Protein AF-A0A7C6Y6B4-F1 (afdb_monomer_lite)

Foldseek 3Di:
DDPDDPVNVVVVVVLVVLLVVLVCCCQPVLHQDDPVSLVSLVVCLVVLNLSSLQSNLSNCCSVVVNNVVSVVSLVSSLVSDEAPVLQVVLVVLLVVAPVSNVVSLSSLVRNVVNVNPVSVVVNVCCVVPPDHRPDD

Structure (mmCIF, N/CA/C/O backbone):
data_AF-A0A7C6Y6B4-F1
#
_entry.id   AF-A0A7C6Y6B4-F1
#
loop_
_atom_site.group_PDB
_atom_site.id
_atom_site.type_symbol
_atom_site.label_atom_id
_atom_site.label_alt_id
_atom_site.label_comp_id
_atom_site.label_asym_id
_atom_site.label_entity_id
_atom_site.label_seq_id
_atom_site.pdbx_PDB_ins_code
_atom_site.Cartn_x
_atom_site.Cartn_y
_atom_site.Cartn_z
_atom_site.occupancy
_atom_site.B_iso_or_equiv
_atom_site.auth_seq_id
_atom_site.auth_comp_id
_atom_site.auth_asym_id
_atom_site.auth_atom_id
_atom_site.pdbx_PDB_model_num
ATOM 1 N N . MET A 1 1 ? 24.699 -8.460 16.009 1.00 43.16 1 MET A N 1
ATOM 2 C CA . MET A 1 1 ? 23.282 -8.818 15.772 1.00 43.16 1 MET A CA 1
ATOM 3 C C . MET A 1 1 ? 22.601 -8.969 17.125 1.00 43.16 1 MET A C 1
ATOM 5 O O . MET A 1 1 ? 23.127 -9.703 17.950 1.00 43.16 1 MET A O 1
ATOM 9 N N . LYS A 1 2 ? 21.514 -8.235 17.408 1.00 47.03 2 LYS A N 1
ATOM 10 C CA . LYS A 1 2 ? 20.715 -8.453 18.630 1.00 47.03 2 LYS A CA 1
ATOM 11 C C . LYS A 1 2 ? 19.921 -9.751 18.447 1.00 47.03 2 LYS A C 1
ATOM 13 O O . LYS A 1 2 ? 19.233 -9.879 17.440 1.00 47.03 2 LYS A O 1
ATOM 18 N N . ASN A 1 3 ? 20.019 -10.690 19.387 1.00 55.78 3 ASN A N 1
ATOM 19 C CA . ASN A 1 3 ? 19.152 -11.870 19.402 1.00 55.78 3 ASN A CA 1
ATOM 20 C C . ASN A 1 3 ? 17.713 -11.409 19.649 1.00 55.78 3 ASN A C 1
ATOM 22 O O . ASN A 1 3 ? 17.402 -10.904 20.729 1.00 55.78 3 ASN A O 1
ATOM 26 N N . ILE A 1 4 ? 16.860 -11.549 18.638 1.00 64.06 4 ILE A N 1
ATOM 27 C CA . ILE A 1 4 ? 15.421 -11.338 18.779 1.00 64.06 4 ILE A CA 1
ATOM 28 C C . ILE A 1 4 ? 14.894 -12.477 19.659 1.00 64.06 4 ILE A C 1
ATOM 30 O O . ILE A 1 4 ? 15.228 -13.640 19.430 1.00 64.06 4 ILE A O 1
ATOM 34 N N . LYS A 1 5 ? 14.133 -12.160 20.710 1.00 72.88 5 LYS A N 1
A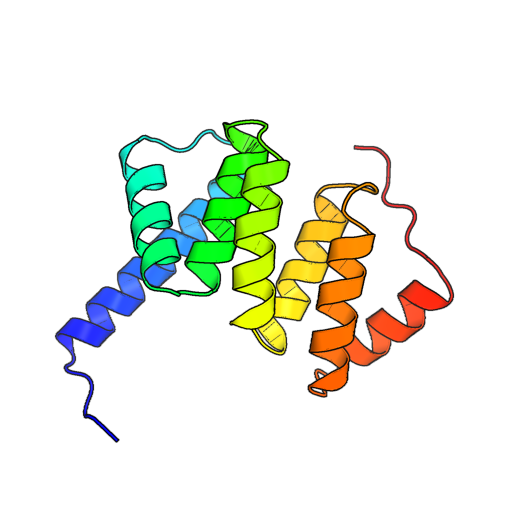TOM 35 C CA . LYS A 1 5 ? 13.566 -13.188 21.594 1.00 72.88 5 LYS A CA 1
ATOM 36 C C . LYS A 1 5 ? 12.414 -13.889 20.866 1.00 72.88 5 LYS A C 1
ATOM 38 O O . LYS A 1 5 ? 11.661 -13.236 20.153 1.00 72.88 5 LYS A O 1
ATOM 43 N N . ASN A 1 6 ? 12.210 -15.188 21.106 1.00 71.88 6 ASN A N 1
ATOM 44 C CA . ASN A 1 6 ? 11.132 -15.965 20.465 1.00 71.88 6 ASN A CA 1
ATOM 45 C C . ASN A 1 6 ? 9.738 -15.325 20.605 1.00 71.88 6 ASN A C 1
ATOM 47 O O . ASN A 1 6 ? 8.961 -15.353 19.661 1.00 71.88 6 ASN A O 1
ATOM 51 N N . LYS A 1 7 ? 9.444 -14.682 21.745 1.00 65.38 7 LYS A N 1
ATOM 52 C CA . LYS A 1 7 ? 8.170 -13.971 21.962 1.00 65.38 7 LYS A CA 1
ATOM 53 C C . LYS A 1 7 ? 7.980 -12.769 21.031 1.00 65.38 7 LYS A C 1
ATOM 55 O O . LYS A 1 7 ? 6.861 -12.499 20.6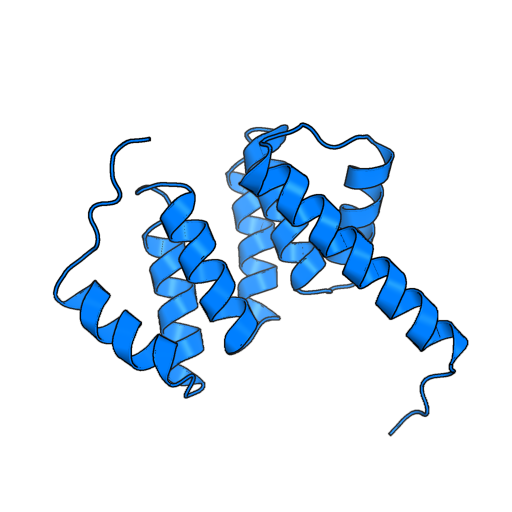11 1.00 65.38 7 LYS A O 1
ATOM 60 N N . ASP A 1 8 ? 9.063 -12.063 20.715 1.00 68.06 8 ASP A N 1
ATOM 61 C CA . ASP A 1 8 ? 9.023 -10.905 19.821 1.00 68.06 8 ASP A CA 1
ATOM 62 C C . ASP A 1 8 ? 8.823 -11.372 18.368 1.00 68.06 8 ASP A C 1
ATOM 64 O O . ASP A 1 8 ? 8.028 -10.788 17.643 1.00 68.06 8 ASP A O 1
ATOM 68 N N . LEU A 1 9 ? 9.457 -12.488 17.980 1.00 71.06 9 LEU A N 1
ATOM 69 C CA . LEU A 1 9 ? 9.235 -13.154 16.688 1.00 71.06 9 LEU A CA 1
ATOM 70 C C . LEU A 1 9 ? 7.785 -13.628 16.517 1.00 71.06 9 LEU A C 1
ATOM 72 O O . LEU A 1 9 ? 7.172 -13.353 15.491 1.00 71.06 9 LEU A O 1
ATOM 76 N N . GLU A 1 10 ? 7.221 -14.315 17.514 1.00 69.56 10 GLU A N 1
ATOM 77 C CA . GLU A 1 10 ? 5.828 -14.786 17.476 1.00 69.56 10 GLU A CA 1
ATOM 78 C C . GLU A 1 10 ? 4.827 -13.638 17.338 1.00 69.56 10 GLU A C 1
ATOM 80 O O . GLU A 1 10 ? 3.850 -13.755 16.597 1.00 69.56 10 GLU A O 1
ATOM 85 N N . ARG A 1 11 ? 5.079 -12.520 18.028 1.00 69.75 11 ARG A N 1
ATOM 86 C CA . ARG A 1 11 ? 4.277 -11.307 17.878 1.00 69.75 11 ARG A CA 1
ATOM 87 C C . ARG A 1 11 ? 4.374 -10.760 16.453 1.00 69.75 11 ARG A C 1
ATOM 89 O O . ARG A 1 11 ? 3.341 -10.591 15.819 1.00 69.75 11 ARG A O 1
ATOM 96 N N . SER A 1 12 ? 5.585 -10.599 15.916 1.00 79.12 12 SER A N 1
ATOM 97 C CA . SER A 1 12 ? 5.780 -10.129 14.538 1.00 79.12 12 SER A CA 1
ATOM 98 C C . SER A 1 12 ? 5.103 -11.022 13.493 1.00 79.12 12 SER A C 1
ATOM 100 O O . SER A 1 12 ? 4.610 -10.516 12.490 1.00 79.12 12 SER A O 1
ATOM 102 N N . PHE A 1 13 ? 5.033 -12.339 13.716 1.00 85.50 13 PHE A N 1
ATOM 103 C CA . PHE A 1 13 ? 4.293 -13.235 12.822 1.00 85.50 13 PHE A CA 1
ATOM 104 C C . PHE A 1 13 ? 2.782 -13.008 12.869 1.00 85.50 13 PHE A C 1
ATOM 106 O O . PHE A 1 13 ? 2.145 -13.006 11.816 1.00 85.50 13 PHE A O 1
ATOM 113 N N . LYS A 1 14 ? 2.206 -12.810 14.059 1.00 87.50 14 LYS A N 1
ATOM 114 C CA . LYS A 1 14 ? 0.775 -12.502 14.198 1.00 87.50 14 LYS A CA 1
ATOM 115 C C . LYS A 1 14 ? 0.432 -11.160 13.561 1.00 87.50 14 LYS A C 1
ATOM 117 O O . LYS A 1 14 ? -0.531 -11.088 12.806 1.00 87.50 14 LYS A O 1
ATOM 122 N N . ASP A 1 15 ? 1.256 -10.144 13.798 1.00 90.12 15 ASP A N 1
ATOM 123 C CA . ASP A 1 15 ? 1.055 -8.807 13.236 1.00 90.12 15 ASP A CA 1
ATOM 124 C C . ASP A 1 15 ? 1.138 -8.846 11.693 1.00 90.12 15 ASP A C 1
ATOM 126 O O . ASP A 1 15 ? 0.317 -8.247 10.997 1.00 90.12 15 ASP A O 1
ATOM 130 N N . LEU A 1 16 ? 2.058 -9.643 11.132 1.00 90.06 16 LEU A N 1
ATOM 131 C CA . LEU A 1 16 ? 2.160 -9.858 9.685 1.00 90.06 16 LEU A CA 1
ATOM 132 C C . LEU A 1 16 ? 0.931 -10.574 9.099 1.00 90.06 16 LEU A C 1
ATOM 134 O O . LEU A 1 16 ? 0.435 -10.181 8.043 1.00 90.06 16 LEU A O 1
ATOM 138 N N . GLN A 1 17 ? 0.435 -11.615 9.774 1.00 94.00 17 GLN A N 1
ATOM 139 C CA . GLN A 1 17 ? -0.787 -12.316 9.363 1.00 94.00 17 GLN A CA 1
ATOM 140 C C . GLN A 1 17 ? -1.993 -11.378 9.362 1.00 94.00 17 GLN A C 1
ATOM 142 O O . GLN A 1 17 ? -2.793 -11.406 8.426 1.00 94.00 17 GLN A O 1
ATOM 147 N N . GLU A 1 18 ? -2.092 -10.525 10.378 1.00 95.81 18 GLU A N 1
ATOM 148 C CA . GLU A 1 18 ? -3.171 -9.554 10.488 1.00 95.81 18 GLU A CA 1
ATOM 149 C C . GLU A 1 18 ? -3.094 -8.495 9.384 1.00 95.81 18 GLU A C 1
ATOM 151 O O . GLU A 1 18 ? -4.099 -8.206 8.734 1.00 95.81 18 GLU A O 1
ATOM 156 N N . CYS A 1 19 ? -1.893 -8.006 9.060 1.00 94.94 19 CYS A N 1
ATOM 157 C CA . CYS A 1 19 ? -1.691 -7.120 7.915 1.00 94.94 19 CYS A CA 1
ATOM 158 C C . CYS A 1 19 ? -2.168 -7.754 6.598 1.00 94.94 19 CYS A C 1
ATOM 160 O O . CYS A 1 19 ? -2.851 -7.101 5.812 1.00 94.94 19 CYS A O 1
ATOM 162 N N . TRP A 1 20 ? -1.856 -9.029 6.343 1.00 94.19 20 TRP A N 1
ATOM 163 C CA . TRP A 1 20 ? -2.318 -9.713 5.126 1.00 94.19 20 TRP A CA 1
ATOM 164 C C . TRP A 1 20 ? -3.829 -9.925 5.092 1.00 94.19 20 TRP A C 1
ATOM 166 O O . TRP A 1 20 ? -4.438 -9.832 4.023 1.00 94.19 20 TRP A O 1
ATOM 176 N N . ARG A 1 21 ? -4.444 -10.197 6.246 1.00 97.12 21 ARG A N 1
ATOM 177 C CA . ARG A 1 21 ? -5.900 -10.292 6.361 1.00 97.12 21 ARG A CA 1
ATOM 178 C C . ARG A 1 21 ? -6.556 -8.953 6.015 1.00 97.12 21 ARG A C 1
ATOM 180 O O . ARG A 1 21 ? -7.502 -8.934 5.231 1.00 97.12 21 ARG A O 1
ATOM 187 N N . ILE A 1 22 ? -6.024 -7.849 6.540 1.00 97.19 22 ILE A N 1
ATOM 188 C CA . ILE A 1 22 ? -6.511 -6.490 6.266 1.00 97.19 22 ILE A CA 1
ATOM 189 C C . ILE A 1 22 ? -6.284 -6.096 4.800 1.00 97.19 22 ILE A C 1
ATOM 191 O O . ILE A 1 22 ? -7.189 -5.553 4.175 1.00 97.19 22 ILE A O 1
ATOM 195 N N . GLU A 1 23 ? -5.132 -6.432 4.213 1.00 95.44 23 GLU A N 1
ATOM 196 C CA . GLU A 1 23 ? -4.869 -6.232 2.780 1.00 95.44 23 GLU A CA 1
ATOM 197 C C . GLU A 1 23 ? -5.942 -6.905 1.915 1.00 95.44 23 GLU A C 1
ATOM 199 O O . GLU A 1 23 ? -6.493 -6.292 1.002 1.00 95.44 23 GLU A O 1
ATOM 204 N N . ALA A 1 24 ? -6.256 -8.169 2.215 1.00 94.75 24 ALA A N 1
ATOM 205 C CA . ALA A 1 24 ? -7.280 -8.912 1.495 1.00 94.75 24 ALA A CA 1
ATOM 206 C C . ALA A 1 24 ? -8.666 -8.278 1.668 1.00 94.75 24 ALA A C 1
ATOM 208 O O . ALA A 1 24 ? -9.417 -8.194 0.698 1.00 94.75 24 ALA A O 1
ATOM 209 N N . LYS A 1 25 ? -8.980 -7.800 2.874 1.00 96.69 25 LYS A N 1
ATOM 210 C CA . LYS A 1 25 ? -10.244 -7.128 3.172 1.00 96.69 25 LYS A CA 1
ATOM 211 C C . LYS A 1 25 ? -10.414 -5.834 2.363 1.00 96.69 25 LYS A C 1
ATOM 213 O O . LYS A 1 25 ? -11.450 -5.627 1.740 1.00 96.69 25 LYS A O 1
ATOM 218 N N . LEU A 1 26 ? -9.368 -5.010 2.300 1.00 94.94 26 LEU A N 1
ATOM 219 C CA . LEU A 1 26 ? -9.374 -3.759 1.537 1.00 94.94 26 LEU A CA 1
ATOM 220 C C . LEU A 1 26 ? -9.423 -3.997 0.021 1.00 94.94 26 LEU A C 1
ATOM 222 O O . LEU A 1 26 ? -10.234 -3.395 -0.668 1.00 94.94 26 LEU A O 1
ATOM 226 N N . LEU A 1 27 ? -8.564 -4.872 -0.514 1.00 92.94 27 LEU A N 1
ATOM 227 C CA . LEU A 1 27 ? -8.354 -4.972 -1.966 1.00 92.94 27 LEU A CA 1
ATOM 228 C C . LEU A 1 27 ? -9.193 -6.048 -2.660 1.00 92.94 27 LEU A C 1
ATOM 230 O O . LEU A 1 27 ? -9.462 -5.927 -3.850 1.00 92.94 27 LEU A O 1
ATOM 234 N N . LYS A 1 28 ? -9.556 -7.134 -1.964 1.00 91.31 28 LYS A N 1
ATOM 235 C CA . LYS A 1 28 ? -10.274 -8.266 -2.580 1.00 91.31 28 LYS A CA 1
ATOM 236 C C . LYS A 1 28 ? -11.758 -8.255 -2.266 1.00 91.31 28 LYS A C 1
ATOM 238 O O . LYS A 1 28 ? -12.546 -8.587 -3.144 1.00 91.31 28 LYS A O 1
ATOM 243 N N . THR A 1 29 ? -12.130 -7.939 -1.026 1.00 90.69 29 THR A N 1
ATOM 244 C CA . THR A 1 29 ? -13.545 -7.896 -0.623 1.00 90.69 29 THR A CA 1
ATOM 245 C C . THR A 1 29 ? -14.115 -6.481 -0.606 1.00 90.69 29 THR A C 1
ATOM 247 O O . THR A 1 29 ? -15.334 -6.336 -0.609 1.00 90.69 29 THR A O 1
ATOM 250 N N . ASN A 1 30 ? -13.254 -5.455 -0.670 1.00 89.19 30 ASN A N 1
ATOM 251 C CA . ASN A 1 30 ? -13.625 -4.039 -0.623 1.00 89.19 30 ASN A CA 1
ATOM 252 C C . ASN A 1 30 ? -14.496 -3.704 0.603 1.00 89.19 30 ASN A C 1
ATOM 254 O O . ASN A 1 30 ? -15.474 -2.959 0.529 1.00 89.19 30 ASN A O 1
ATOM 258 N N . GLU A 1 31 ? -14.176 -4.323 1.739 1.00 93.75 31 GLU A N 1
ATOM 259 C CA . GLU A 1 31 ? -14.911 -4.139 2.984 1.00 93.75 31 GLU A CA 1
ATOM 260 C C . GLU A 1 31 ? -14.296 -3.034 3.845 1.00 93.75 31 GLU A C 1
ATOM 262 O O . GLU A 1 31 ? -13.076 -2.917 3.992 1.00 93.75 31 GLU A O 1
ATOM 267 N N . GLN A 1 32 ? -15.171 -2.292 4.523 1.00 95.62 32 GLN A N 1
ATOM 268 C CA . GLN A 1 32 ? -14.773 -1.285 5.499 1.00 95.62 32 GLN A CA 1
ATOM 269 C C . GLN A 1 32 ? -14.069 -1.929 6.701 1.00 95.62 32 GLN A C 1
ATOM 271 O O . GLN A 1 32 ? -14.488 -2.970 7.223 1.00 95.62 32 GLN A O 1
ATOM 276 N N . LEU A 1 33 ? -12.997 -1.286 7.156 1.00 97.12 33 LEU A N 1
ATOM 277 C CA . LEU A 1 33 ? -12.266 -1.707 8.343 1.00 97.12 33 LEU A CA 1
ATOM 278 C C . LEU A 1 33 ? -13.042 -1.327 9.603 1.00 97.12 33 LEU A C 1
ATOM 280 O O . LEU A 1 33 ? -13.682 -0.276 9.655 1.00 97.12 33 LEU A O 1
ATOM 284 N N . THR A 1 34 ? -12.974 -2.175 10.624 1.00 97.69 34 THR A N 1
ATOM 285 C CA . THR A 1 34 ? -13.454 -1.822 11.961 1.00 97.69 34 THR A CA 1
ATOM 286 C C . THR A 1 34 ? -12.512 -0.813 12.615 1.00 97.69 34 THR A C 1
ATOM 288 O O . THR A 1 34 ? -11.390 -0.583 12.151 1.00 97.69 34 THR A O 1
ATOM 291 N N . ILE A 1 35 ? -12.956 -0.224 13.727 1.00 96.69 35 ILE A N 1
ATOM 292 C CA . ILE A 1 35 ? -12.135 0.705 14.510 1.00 96.69 35 ILE A CA 1
ATOM 293 C C . ILE A 1 35 ? -10.848 0.004 14.960 1.00 96.69 35 ILE A C 1
ATOM 295 O O . ILE A 1 35 ? -9.762 0.534 14.747 1.00 96.69 35 ILE A O 1
ATOM 299 N N . GLU A 1 36 ? -10.950 -1.222 15.473 1.00 97.62 36 GLU A N 1
ATOM 300 C CA . GLU A 1 36 ? -9.810 -2.008 15.953 1.00 97.62 36 GLU A CA 1
ATOM 301 C C . GLU A 1 36 ? -8.813 -2.321 14.831 1.00 97.62 36 GLU A C 1
ATOM 303 O O . GLU A 1 36 ? -7.604 -2.210 15.027 1.00 97.62 36 GLU A O 1
ATOM 308 N N . GLU A 1 37 ? -9.310 -2.678 13.643 1.00 98.00 37 GLU A N 1
ATOM 309 C CA . GLU A 1 37 ? -8.474 -2.930 12.466 1.00 98.00 37 GLU A CA 1
ATOM 310 C C . GLU A 1 37 ? -7.745 -1.657 12.023 1.00 98.00 37 GLU A C 1
ATOM 312 O O . GLU A 1 37 ? -6.551 -1.702 11.723 1.00 98.00 37 GLU A O 1
ATOM 317 N N . SER A 1 38 ? -8.448 -0.518 12.017 1.00 97.50 38 SER A N 1
ATOM 318 C CA . SER A 1 38 ? -7.875 0.782 11.660 1.00 97.50 38 SER A CA 1
ATOM 319 C C . SER A 1 38 ? -6.825 1.256 12.675 1.00 97.50 38 SER A C 1
ATOM 321 O O . SER A 1 38 ? -5.764 1.748 12.283 1.00 97.50 38 SER A O 1
ATOM 323 N N . ASP A 1 39 ? -7.063 1.039 13.971 1.00 98.12 39 ASP A N 1
ATOM 324 C CA . ASP A 1 39 ? -6.120 1.358 15.042 1.00 98.12 39 ASP A CA 1
ATOM 325 C C . ASP A 1 39 ? -4.875 0.465 14.975 1.00 98.12 39 ASP A C 1
ATOM 327 O O . ASP A 1 39 ? -3.756 0.948 15.178 1.00 98.12 39 ASP A O 1
ATOM 331 N N . PHE A 1 40 ? -5.046 -0.814 14.627 1.00 97.44 40 PHE A N 1
ATOM 332 C CA . PHE A 1 40 ? -3.941 -1.744 14.412 1.00 97.44 40 PHE A CA 1
ATOM 333 C C . PHE A 1 40 ? -3.019 -1.280 13.275 1.00 97.44 40 PHE A C 1
ATOM 335 O O . PHE A 1 40 ? -1.825 -1.075 13.503 1.00 97.44 40 PHE A O 1
ATOM 342 N N . ILE A 1 41 ? -3.545 -1.031 12.069 1.00 97.12 41 ILE A N 1
ATOM 343 C CA . ILE A 1 41 ? -2.697 -0.588 10.945 1.00 97.12 41 ILE A CA 1
ATOM 344 C C . ILE A 1 41 ? -2.106 0.803 11.172 1.00 97.12 41 ILE A C 1
ATOM 346 O O . ILE A 1 41 ? -0.992 1.072 10.724 1.00 97.12 41 ILE A O 1
ATOM 350 N N . LYS A 1 42 ? -2.792 1.678 11.915 1.00 97.62 42 LYS A N 1
ATOM 351 C CA . LYS A 1 42 ? -2.241 2.966 12.342 1.00 97.62 42 LYS A CA 1
ATOM 352 C C . LYS A 1 42 ? -1.041 2.775 13.266 1.00 97.62 42 LYS A C 1
ATOM 354 O O . LYS A 1 42 ? -0.049 3.493 13.131 1.00 97.62 42 LYS A O 1
ATOM 359 N N . ALA A 1 43 ? -1.112 1.843 14.216 1.00 96.75 43 ALA A N 1
ATOM 360 C CA . ALA A 1 43 ? 0.012 1.525 15.092 1.00 96.75 43 ALA A CA 1
ATOM 361 C C . ALA A 1 43 ? 1.200 0.965 14.291 1.00 96.75 43 ALA A C 1
ATOM 363 O O . ALA A 1 43 ? 2.324 1.444 14.458 1.00 96.75 43 ALA A O 1
ATOM 364 N N . GLU A 1 44 ? 0.941 0.042 13.361 1.00 95.75 44 GLU A N 1
ATOM 365 C CA . GLU A 1 44 ? 1.964 -0.513 12.468 1.00 95.75 44 GLU A CA 1
ATOM 366 C C . GLU A 1 44 ? 2.606 0.570 11.592 1.00 95.75 44 GLU A C 1
ATOM 368 O O . GLU A 1 44 ? 3.832 0.676 11.535 1.00 95.75 44 GLU A O 1
ATOM 373 N N . ALA A 1 45 ? 1.808 1.441 10.974 1.00 96.75 45 ALA A N 1
ATOM 374 C CA . ALA A 1 45 ? 2.306 2.553 10.169 1.00 96.75 45 ALA A CA 1
ATOM 375 C C . ALA A 1 45 ? 3.182 3.515 10.988 1.00 96.75 45 ALA A C 1
ATOM 377 O O . ALA A 1 45 ? 4.267 3.902 10.558 1.00 96.75 45 ALA A O 1
ATOM 378 N N . ASN A 1 46 ? 2.759 3.861 12.208 1.00 96.12 46 ASN A N 1
ATOM 379 C CA . ASN A 1 46 ? 3.534 4.731 13.097 1.00 96.12 46 ASN A CA 1
ATOM 380 C C . ASN A 1 46 ? 4.822 4.081 13.624 1.00 96.12 46 ASN A C 1
ATOM 382 O O . ASN A 1 46 ? 5.729 4.796 14.049 1.00 96.12 46 ASN A O 1
ATOM 386 N N . SER A 1 47 ? 4.932 2.750 13.582 1.00 92.75 47 SER A N 1
ATOM 387 C CA . SER A 1 47 ? 6.171 2.039 13.920 1.00 92.75 47 SER A CA 1
ATOM 388 C C . SER A 1 47 ? 7.242 2.121 12.820 1.00 92.75 47 SER A C 1
ATOM 390 O O . SER A 1 47 ? 8.389 1.735 13.052 1.00 92.75 47 SER A O 1
ATOM 392 N N . GLY A 1 48 ? 6.886 2.627 11.632 1.00 89.81 48 GLY A N 1
ATOM 393 C CA . GLY A 1 48 ? 7.746 2.638 10.446 1.00 89.81 48 GLY A CA 1
ATOM 394 C C . GLY A 1 48 ? 7.767 1.305 9.693 1.00 89.81 48 GLY A C 1
ATOM 395 O O . GLY A 1 48 ? 8.655 1.079 8.871 1.00 89.81 48 GLY A O 1
ATOM 396 N N . SER A 1 49 ? 6.818 0.406 9.980 1.00 92.19 49 SER A N 1
ATOM 397 C CA . SER A 1 49 ? 6.610 -0.823 9.212 1.00 92.19 49 SER A CA 1
ATOM 398 C C . SER A 1 49 ? 6.151 -0.455 7.800 1.00 92.19 49 SER A C 1
ATOM 400 O O . SER A 1 49 ? 5.071 0.123 7.661 1.00 92.19 49 SER A O 1
ATOM 402 N N . PRO A 1 50 ? 6.898 -0.800 6.732 1.00 93.94 50 PRO A N 1
ATOM 403 C CA . PRO A 1 50 ? 6.495 -0.405 5.387 1.00 93.94 50 PRO A CA 1
ATOM 404 C C . PRO A 1 50 ? 5.142 -1.003 4.984 1.00 93.94 50 PRO A C 1
ATOM 406 O O . PRO A 1 50 ? 4.335 -0.342 4.338 1.00 93.94 50 PRO A O 1
ATOM 409 N N . LEU A 1 51 ? 4.853 -2.238 5.407 1.00 94.31 51 LEU A N 1
ATOM 410 C CA . LEU A 1 51 ? 3.545 -2.847 5.166 1.00 94.31 51 LEU A CA 1
ATOM 411 C C . LEU A 1 51 ? 2.429 -2.070 5.880 1.00 94.31 51 LEU A C 1
ATOM 413 O O . LEU A 1 51 ? 1.403 -1.795 5.266 1.00 94.31 51 LEU A O 1
ATOM 417 N N . GLY A 1 52 ? 2.656 -1.658 7.131 1.00 96.06 52 GLY A N 1
ATOM 418 C CA . GLY A 1 52 ? 1.724 -0.808 7.874 1.00 96.06 52 GLY A CA 1
ATOM 419 C C . GLY A 1 52 ? 1.483 0.535 7.186 1.00 96.06 52 GLY A C 1
ATOM 420 O O . GLY A 1 52 ? 0.336 0.921 6.981 1.00 96.06 52 GLY A O 1
ATOM 421 N N . GLU A 1 53 ? 2.548 1.219 6.758 1.00 98.00 53 GLU A N 1
ATOM 422 C CA . GLU A 1 53 ? 2.460 2.488 6.020 1.00 98.00 53 GLU A CA 1
ATOM 423 C C . GLU A 1 53 ? 1.647 2.339 4.728 1.00 98.00 53 GLU A C 1
ATOM 425 O O . GLU A 1 53 ? 0.792 3.171 4.432 1.00 98.00 53 GLU A O 1
ATOM 430 N N . PHE A 1 54 ? 1.866 1.258 3.976 1.00 97.75 54 PHE A N 1
ATOM 431 C CA . PHE A 1 54 ? 1.125 1.001 2.745 1.00 97.75 54 PHE A CA 1
ATOM 432 C C . PHE A 1 54 ? -0.366 0.744 3.002 1.00 97.75 54 PHE A C 1
ATOM 434 O O . PHE A 1 54 ? -1.217 1.366 2.362 1.00 97.75 54 PHE A O 1
ATOM 441 N N . LEU A 1 55 ? -0.686 -0.136 3.958 1.00 97.88 55 LEU A N 1
ATOM 442 C CA . LEU A 1 55 ? -2.067 -0.486 4.306 1.00 97.88 55 LEU A CA 1
ATOM 443 C C . LEU A 1 55 ? -2.835 0.695 4.891 1.00 97.88 55 LEU A C 1
ATOM 445 O O . LEU A 1 55 ? -4.012 0.867 4.588 1.00 97.88 55 LEU A O 1
ATOM 449 N N . TYR A 1 56 ? -2.179 1.531 5.692 1.00 98.25 56 TYR A N 1
ATOM 450 C CA . TYR A 1 56 ? -2.821 2.712 6.248 1.00 98.25 56 TYR A CA 1
ATOM 451 C C . TYR A 1 56 ? -3.113 3.759 5.167 1.00 98.25 56 TYR A C 1
ATOM 453 O O . TYR A 1 56 ? -4.175 4.376 5.193 1.00 98.25 56 TYR A O 1
ATOM 461 N N . GLY A 1 57 ? -2.250 3.878 4.150 1.00 98.06 57 GLY A N 1
ATOM 462 C CA . GLY A 1 57 ? -2.566 4.650 2.948 1.00 98.06 57 GLY A CA 1
ATOM 463 C C . GLY A 1 57 ? -3.773 4.090 2.181 1.00 98.06 57 GLY A C 1
ATOM 464 O O . GLY A 1 57 ? -4.687 4.841 1.854 1.00 98.06 57 GLY A O 1
ATOM 465 N N . LEU A 1 58 ? -3.842 2.767 1.970 1.00 97.69 58 LEU A N 1
ATOM 466 C CA . LEU A 1 58 ? -5.012 2.131 1.339 1.00 97.69 58 LEU A CA 1
ATOM 467 C C . LEU A 1 58 ? -6.304 2.359 2.131 1.00 97.69 58 LEU A C 1
ATOM 469 O O . LEU A 1 58 ? -7.349 2.582 1.534 1.00 97.69 58 LEU A O 1
ATOM 473 N N . TYR A 1 59 ? -6.238 2.330 3.461 1.00 98.12 59 TYR A N 1
ATOM 474 C CA . TYR A 1 59 ? -7.375 2.648 4.320 1.00 98.12 59 TYR A CA 1
ATOM 475 C C . TYR A 1 59 ? -7.876 4.085 4.108 1.00 98.12 59 TYR A C 1
ATOM 477 O O . TYR A 1 59 ? -9.078 4.286 3.929 1.00 98.12 59 TYR A O 1
ATOM 485 N N . TYR A 1 60 ? -6.975 5.075 4.079 1.00 98.44 60 TYR A N 1
ATOM 486 C CA . TYR A 1 60 ? -7.359 6.464 3.803 1.00 98.44 60 TYR A CA 1
ATOM 487 C C . TYR A 1 60 ? -8.008 6.622 2.430 1.00 98.44 60 TYR A C 1
ATOM 489 O O . TYR A 1 60 ? -9.020 7.311 2.322 1.00 98.44 60 TYR A O 1
ATOM 497 N N . LEU A 1 61 ? -7.482 5.940 1.412 1.00 97.00 61 LEU A N 1
ATOM 498 C CA . LEU A 1 61 ? -8.078 5.965 0.083 1.00 97.00 61 LEU A CA 1
ATOM 499 C C . LEU A 1 61 ? -9.469 5.304 0.071 1.00 97.00 61 LEU A C 1
ATOM 501 O O . LEU A 1 61 ? -10.456 5.935 -0.295 1.00 97.00 61 LEU A O 1
ATOM 505 N N . LEU A 1 62 ? -9.551 4.029 0.455 1.00 95.56 62 LEU A N 1
ATOM 506 C CA . LEU A 1 62 ? -10.709 3.177 0.163 1.00 95.56 62 LEU A CA 1
ATOM 507 C C . LEU A 1 62 ? -11.858 3.345 1.165 1.00 95.56 62 LEU A C 1
ATOM 509 O O . LEU A 1 62 ? -13.025 3.223 0.796 1.00 95.56 62 LEU A O 1
ATOM 513 N N . ASN A 1 63 ? -11.548 3.648 2.427 1.00 96.31 63 ASN A N 1
ATOM 514 C CA . ASN A 1 63 ? -12.562 3.773 3.476 1.00 96.31 63 ASN A CA 1
ATOM 515 C C . ASN A 1 63 ? -12.889 5.224 3.816 1.00 96.31 63 ASN A C 1
ATOM 517 O O . ASN A 1 63 ? -14.036 5.531 4.133 1.00 96.31 63 ASN A O 1
ATOM 521 N N . LEU A 1 64 ? -11.894 6.115 3.760 1.00 96.94 64 LEU A N 1
ATOM 522 C CA . LEU A 1 64 ? -12.071 7.524 4.126 1.00 96.94 64 LEU A CA 1
ATOM 523 C C . LEU A 1 64 ? -12.170 8.470 2.926 1.00 96.94 64 LEU A C 1
ATOM 525 O O . LEU A 1 64 ? -12.546 9.622 3.126 1.00 96.94 64 LEU A O 1
ATOM 529 N N . GLN A 1 65 ? -11.873 7.999 1.709 1.00 96.19 65 GLN A N 1
ATOM 530 C CA . GLN A 1 65 ? -11.869 8.814 0.487 1.00 96.19 65 GLN A CA 1
ATOM 531 C C . GLN A 1 65 ? -10.966 10.057 0.608 1.00 96.19 65 GLN A C 1
ATOM 533 O O . GLN A 1 65 ? -11.250 11.116 0.053 1.00 96.19 65 GLN A O 1
ATOM 538 N N . ASP A 1 66 ? -9.868 9.927 1.355 1.00 97.94 66 ASP A N 1
ATOM 539 C CA . ASP A 1 66 ? -8.873 10.972 1.582 1.00 97.94 66 ASP A CA 1
ATOM 540 C C . ASP A 1 66 ? -7.565 10.595 0.881 1.00 97.94 66 ASP A C 1
ATOM 542 O O . ASP A 1 66 ? -6.617 10.065 1.469 1.00 97.94 66 ASP A O 1
ATOM 546 N N . GLU A 1 67 ? -7.544 10.863 -0.422 1.00 97.00 67 GLU A N 1
ATOM 547 C CA . GLU A 1 67 ? -6.411 10.576 -1.301 1.00 97.00 67 GLU A CA 1
ATOM 548 C C . GLU A 1 67 ? -5.143 11.312 -0.857 1.00 97.00 67 GLU A C 1
ATOM 550 O O . GLU A 1 67 ? -4.057 10.736 -0.841 1.00 97.00 67 GLU A O 1
ATOM 555 N N . LYS A 1 68 ? -5.275 12.559 -0.391 1.00 97.94 68 LYS A N 1
ATOM 556 C CA . LYS A 1 68 ? -4.129 13.352 0.059 1.00 97.94 68 LYS A CA 1
ATOM 557 C C . LYS A 1 68 ? -3.405 12.661 1.211 1.00 97.94 68 LYS A C 1
ATOM 559 O O . LYS A 1 68 ? -2.182 12.515 1.173 1.00 97.94 68 LYS A O 1
ATOM 564 N N . THR A 1 69 ? -4.140 12.225 2.232 1.00 98.06 69 THR A N 1
ATOM 565 C CA . THR A 1 69 ? -3.517 11.532 3.364 1.00 98.06 69 THR A CA 1
ATOM 566 C C . THR A 1 69 ? -2.991 10.153 2.951 1.00 98.06 69 THR A C 1
ATOM 568 O O . THR A 1 69 ? -1.947 9.720 3.449 1.00 98.06 69 THR A O 1
ATOM 571 N N . ALA A 1 70 ? -3.647 9.474 2.004 1.00 98.12 70 ALA A N 1
ATOM 572 C CA . ALA A 1 70 ? -3.140 8.226 1.438 1.00 98.12 70 ALA A CA 1
ATOM 573 C C . ALA A 1 70 ? -1.750 8.407 0.796 1.00 98.12 70 ALA A C 1
ATOM 575 O O . ALA A 1 70 ? -0.819 7.656 1.109 1.00 98.12 70 ALA A O 1
ATOM 576 N N . GLU A 1 71 ? -1.566 9.453 -0.013 1.00 97.88 71 GLU A N 1
ATOM 577 C CA . GLU A 1 71 ? -0.288 9.762 -0.664 1.00 97.88 71 GLU A CA 1
ATOM 578 C C . GLU A 1 71 ? 0.840 10.095 0.323 1.00 97.88 71 GLU A C 1
ATOM 580 O O . GLU A 1 71 ? 2.006 9.745 0.087 1.00 97.88 71 GLU A O 1
ATOM 585 N N . GLU A 1 72 ? 0.522 10.744 1.446 1.00 98.12 72 GLU A N 1
ATOM 586 C CA . GLU A 1 72 ? 1.490 11.014 2.515 1.00 98.12 72 GLU A CA 1
ATOM 587 C C . GLU A 1 72 ? 2.043 9.704 3.102 1.00 98.12 72 GLU A C 1
ATOM 589 O O . GLU A 1 72 ? 3.255 9.569 3.316 1.00 98.12 72 GLU A O 1
ATOM 594 N N . TRP A 1 73 ? 1.183 8.704 3.307 1.00 98.25 73 TRP A N 1
ATOM 595 C CA . TRP A 1 73 ? 1.586 7.386 3.801 1.00 98.25 73 TRP A CA 1
ATOM 596 C C . TRP A 1 73 ? 2.305 6.548 2.747 1.00 98.25 73 TRP A C 1
ATOM 598 O O . TRP A 1 73 ? 3.357 5.972 3.039 1.00 98.25 73 TRP A O 1
ATOM 608 N N . TRP A 1 74 ? 1.830 6.542 1.501 1.00 98.06 74 TRP A N 1
ATOM 609 C CA . TRP A 1 74 ? 2.522 5.854 0.409 1.00 98.06 74 TRP A CA 1
ATOM 610 C C . TRP A 1 74 ? 3.893 6.453 0.108 1.00 98.06 74 TRP A C 1
ATOM 612 O O . TRP A 1 74 ? 4.818 5.729 -0.270 1.00 98.06 74 TRP A O 1
ATOM 622 N N . SER A 1 75 ? 4.071 7.755 0.336 1.00 97.75 75 SER A N 1
ATOM 623 C CA . SER A 1 75 ? 5.382 8.396 0.263 1.00 97.75 75 SER A CA 1
ATOM 624 C C . SER A 1 75 ? 6.344 7.808 1.291 1.00 97.75 75 SER A C 1
ATOM 626 O O . SER A 1 75 ? 7.456 7.433 0.916 1.00 97.75 75 SER A O 1
ATOM 628 N N . LYS A 1 76 ? 5.925 7.647 2.554 1.00 97.44 76 LYS A N 1
ATOM 629 C CA . LYS A 1 76 ? 6.749 6.997 3.591 1.00 97.44 76 LYS A CA 1
ATOM 630 C C . LYS A 1 76 ? 7.079 5.552 3.214 1.00 97.44 76 LYS A C 1
ATOM 632 O O . LYS A 1 76 ? 8.263 5.213 3.121 1.00 97.44 76 LYS A O 1
ATOM 637 N N . PHE A 1 77 ? 6.059 4.778 2.829 1.00 97.25 77 PHE A N 1
ATOM 638 C CA . PHE A 1 77 ? 6.220 3.406 2.343 1.00 97.25 77 PHE A CA 1
ATOM 639 C C . PHE A 1 77 ? 7.266 3.324 1.229 1.00 97.25 77 PHE A C 1
ATOM 641 O O . PHE A 1 77 ? 8.161 2.477 1.268 1.00 97.25 77 PHE A O 1
ATOM 648 N N . PHE A 1 78 ? 7.191 4.216 0.238 1.00 95.81 78 PHE A N 1
ATOM 649 C CA . PHE A 1 78 ? 8.117 4.239 -0.889 1.00 95.81 78 PHE A CA 1
ATOM 650 C C . PHE A 1 78 ? 9.571 4.448 -0.445 1.00 95.81 78 PHE A C 1
ATOM 652 O O . PHE A 1 78 ? 10.491 3.874 -1.040 1.00 95.81 78 PHE A O 1
ATOM 659 N N . TYR A 1 79 ? 9.804 5.260 0.589 1.00 93.44 79 TYR A N 1
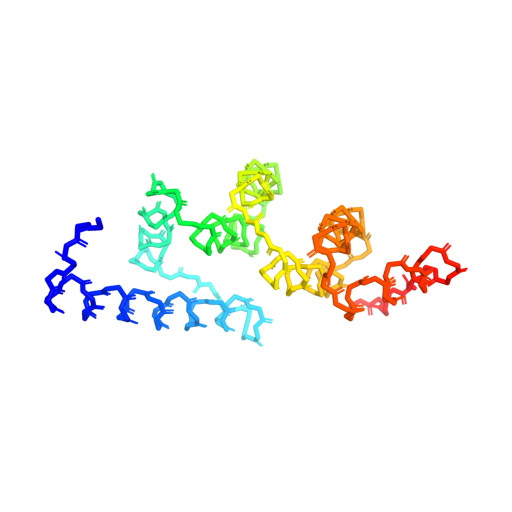ATOM 660 C CA . TYR A 1 79 ? 11.142 5.499 1.124 1.00 93.44 79 TYR A CA 1
ATOM 661 C C . TYR A 1 79 ? 11.653 4.355 1.998 1.00 93.44 79 TYR A C 1
ATOM 663 O O . TYR A 1 79 ? 12.845 4.043 1.895 1.00 93.44 79 TYR A O 1
ATOM 671 N N . HIS A 1 80 ? 10.784 3.707 2.775 1.00 93.56 80 HIS A N 1
ATOM 672 C CA . HIS A 1 80 ? 11.145 2.605 3.671 1.00 93.56 80 HIS A CA 1
ATOM 673 C C . HIS A 1 80 ? 11.150 1.221 2.998 1.00 93.56 80 HIS A C 1
ATOM 675 O O . HIS A 1 80 ? 11.718 0.271 3.537 1.00 93.56 80 HIS A O 1
ATOM 681 N N . SER A 1 81 ? 10.594 1.104 1.791 1.00 92.12 81 SER A N 1
ATOM 682 C CA . SER A 1 81 ? 10.509 -0.157 1.047 1.00 92.12 81 SER A CA 1
ATOM 683 C C . SER A 1 81 ? 11.628 -0.383 0.036 1.00 92.12 81 SER A C 1
ATOM 685 O O . SER A 1 81 ? 12.383 0.513 -0.368 1.00 92.12 81 SER A O 1
ATOM 687 N N . ASN A 1 82 ? 11.720 -1.634 -0.416 1.00 87.75 82 ASN A N 1
ATOM 688 C CA . ASN A 1 82 ? 12.667 -2.078 -1.429 1.00 87.75 82 ASN A CA 1
ATOM 689 C C . ASN A 1 82 ? 12.054 -3.140 -2.366 1.00 87.75 82 ASN A C 1
ATOM 691 O O . ASN A 1 82 ? 10.938 -3.602 -2.143 1.00 87.75 82 ASN A O 1
ATOM 695 N N . GLY A 1 83 ? 12.812 -3.470 -3.421 1.00 83.94 83 GLY A N 1
ATOM 696 C CA . GLY A 1 83 ? 12.659 -4.630 -4.310 1.00 83.94 83 GLY A CA 1
ATOM 697 C C . GLY A 1 83 ? 11.247 -5.196 -4.455 1.00 83.94 83 GLY A C 1
ATOM 698 O O . GLY A 1 83 ? 10.446 -4.678 -5.229 1.00 83.94 83 GLY A O 1
ATOM 699 N N . GLU A 1 84 ? 10.987 -6.281 -3.729 1.00 87.62 84 GLU A N 1
ATOM 700 C CA . GLU A 1 84 ? 9.762 -7.079 -3.828 1.00 87.62 84 GLU A CA 1
ATOM 701 C C . GLU A 1 84 ? 8.516 -6.323 -3.350 1.00 87.62 84 GLU A C 1
ATOM 703 O O . GLU A 1 84 ? 7.502 -6.320 -4.044 1.00 87.62 84 GLU A O 1
ATOM 708 N N . ALA A 1 85 ? 8.596 -5.611 -2.222 1.00 89.94 85 ALA A N 1
ATOM 709 C CA . ALA A 1 85 ? 7.469 -4.835 -1.701 1.00 89.94 85 ALA A CA 1
ATOM 710 C C . ALA A 1 85 ? 7.054 -3.722 -2.676 1.00 89.94 85 ALA A C 1
ATOM 712 O O . ALA A 1 85 ? 5.870 -3.521 -2.936 1.00 89.94 85 ALA A O 1
ATOM 713 N N . LEU A 1 86 ? 8.036 -3.035 -3.272 1.00 93.94 86 LEU A N 1
ATOM 714 C CA . LEU A 1 86 ? 7.783 -2.013 -4.290 1.00 93.94 86 LEU A CA 1
ATOM 715 C C . LEU A 1 86 ? 7.216 -2.616 -5.582 1.00 93.94 86 LEU A C 1
ATOM 717 O O . LEU A 1 86 ? 6.343 -2.012 -6.199 1.00 93.94 86 LEU A O 1
ATOM 721 N N . TRP A 1 87 ? 7.675 -3.802 -5.988 1.00 90.44 87 TRP A N 1
ATOM 722 C CA . TRP A 1 87 ? 7.099 -4.511 -7.131 1.00 90.44 87 TRP A CA 1
ATOM 723 C C . TRP A 1 87 ? 5.634 -4.888 -6.874 1.00 90.44 87 TRP A C 1
ATOM 725 O O . TRP A 1 87 ? 4.778 -4.558 -7.694 1.00 90.44 87 TRP A O 1
ATOM 735 N N . LYS A 1 88 ? 5.314 -5.474 -5.715 1.00 91.50 88 LYS A N 1
ATOM 736 C CA . LYS A 1 88 ? 3.928 -5.793 -5.345 1.00 91.50 88 LYS A CA 1
ATOM 737 C C . LYS A 1 88 ? 3.050 -4.538 -5.334 1.00 91.50 88 LYS A C 1
ATOM 739 O O . LYS A 1 88 ? 1.990 -4.532 -5.954 1.00 91.50 88 LYS A O 1
ATOM 744 N N . ALA A 1 89 ? 3.520 -3.459 -4.705 1.00 94.56 89 ALA A N 1
ATOM 745 C CA . ALA A 1 89 ? 2.796 -2.190 -4.670 1.00 94.56 89 ALA A CA 1
ATOM 746 C C . ALA A 1 89 ? 2.557 -1.608 -6.068 1.00 94.56 89 ALA A C 1
ATOM 748 O O . ALA A 1 89 ? 1.485 -1.069 -6.313 1.00 94.56 89 ALA A O 1
ATOM 749 N N . SER A 1 90 ? 3.499 -1.764 -7.009 1.00 93.56 90 SER A N 1
ATOM 750 C CA . SER A 1 90 ? 3.284 -1.304 -8.387 1.00 93.56 90 SER A CA 1
ATOM 751 C C . SER A 1 90 ? 2.088 -1.987 -9.057 1.00 93.56 90 SER A C 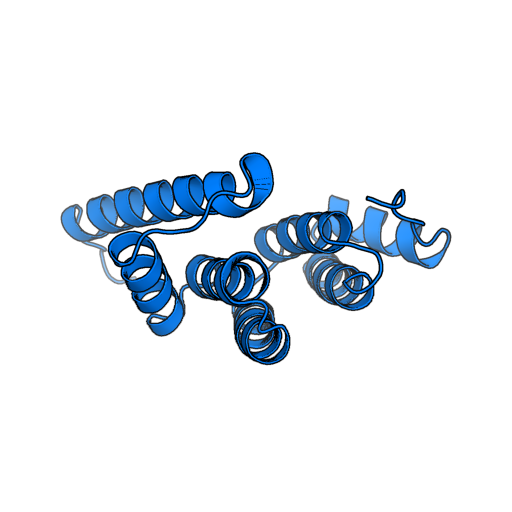1
ATOM 753 O O . SER A 1 90 ? 1.312 -1.320 -9.735 1.00 93.56 90 SER A O 1
ATOM 755 N N . GLY A 1 91 ? 1.891 -3.286 -8.808 1.00 89.94 91 GLY A N 1
ATOM 756 C CA . GLY A 1 91 ? 0.723 -4.018 -9.298 1.00 89.94 91 GLY A CA 1
ATOM 757 C C . GLY A 1 91 ? -0.577 -3.583 -8.621 1.00 89.94 91 GLY A C 1
ATOM 758 O O . GLY A 1 91 ? -1.609 -3.524 -9.276 1.00 89.94 91 GLY A O 1
ATOM 759 N N . ILE A 1 92 ? -0.526 -3.229 -7.333 1.00 93.69 92 ILE A N 1
ATOM 760 C CA . ILE A 1 92 ? -1.700 -2.734 -6.601 1.00 93.69 92 ILE A CA 1
ATOM 761 C C . ILE A 1 92 ? -2.107 -1.348 -7.107 1.00 93.69 92 ILE A C 1
ATOM 763 O O . ILE A 1 92 ? -3.274 -1.149 -7.404 1.00 93.69 92 ILE A O 1
ATOM 767 N N . PHE A 1 93 ? -1.170 -0.413 -7.281 1.00 94.44 93 PHE A N 1
ATOM 768 C CA . PHE A 1 93 ? -1.484 0.901 -7.856 1.00 94.44 93 PHE A CA 1
ATOM 769 C C . PHE A 1 93 ? -2.072 0.790 -9.263 1.00 94.44 93 PHE A C 1
ATOM 771 O O . PHE A 1 93 ? -3.069 1.425 -9.561 1.00 94.44 93 PHE A O 1
ATOM 778 N N . ALA A 1 94 ? -1.508 -0.087 -10.090 1.00 88.31 94 ALA A N 1
ATOM 779 C CA . ALA A 1 94 ? -2.062 -0.416 -11.399 1.00 88.31 94 ALA A CA 1
ATOM 780 C C . ALA A 1 94 ? -3.506 -0.955 -11.326 1.00 88.31 94 ALA A C 1
ATOM 782 O O . ALA A 1 94 ? -4.317 -0.665 -12.195 1.00 88.31 94 ALA A O 1
ATOM 783 N N . PHE A 1 95 ? -3.830 -1.738 -10.294 1.00 88.25 95 PHE A N 1
ATOM 784 C CA . PHE A 1 95 ? -5.180 -2.256 -10.072 1.00 88.25 95 PHE A CA 1
ATOM 785 C C . PHE A 1 95 ? -6.166 -1.188 -9.573 1.00 88.25 95 PHE A C 1
ATOM 787 O O . PHE A 1 95 ? -7.353 -1.300 -9.853 1.00 88.25 95 PHE A O 1
ATOM 794 N N . LEU A 1 96 ? -5.695 -0.177 -8.836 1.00 89.81 96 LEU A N 1
ATOM 795 C CA . LEU A 1 96 ? -6.559 0.858 -8.262 1.00 89.81 96 LEU A CA 1
ATOM 796 C C . LEU A 1 96 ? -7.135 1.823 -9.307 1.00 89.81 96 LEU A C 1
ATOM 798 O O . LEU A 1 96 ? -8.185 2.395 -9.046 1.00 89.81 96 LEU A O 1
ATOM 802 N N . GLY A 1 97 ? -6.477 1.996 -10.457 1.00 87.38 97 GLY A N 1
ATOM 803 C CA . GLY A 1 97 ? -6.969 2.846 -11.544 1.00 87.38 97 GLY A CA 1
ATOM 804 C C . GLY A 1 97 ? -5.863 3.596 -12.283 1.00 87.38 97 GLY A C 1
ATOM 805 O O . GLY A 1 97 ? -4.705 3.634 -11.850 1.00 87.38 97 GLY A O 1
ATOM 806 N N . ASP A 1 98 ? -6.231 4.207 -13.411 1.00 86.88 98 ASP A N 1
ATOM 807 C CA . ASP A 1 98 ? -5.323 4.989 -14.259 1.00 86.88 98 ASP A CA 1
ATOM 808 C C . ASP A 1 98 ? -4.735 6.201 -13.511 1.00 86.88 98 ASP A C 1
ATOM 810 O O . ASP A 1 98 ? -3.587 6.583 -13.750 1.00 86.88 98 ASP A O 1
ATOM 814 N N . GLU A 1 99 ? -5.467 6.777 -12.554 1.00 89.94 99 GLU A N 1
ATOM 815 C CA . GLU A 1 99 ? -5.008 7.885 -11.713 1.00 89.94 99 GLU A CA 1
ATOM 816 C C . GLU A 1 99 ? -3.786 7.519 -10.847 1.00 89.94 99 GLU A C 1
ATOM 818 O O . GLU A 1 99 ? -2.966 8.380 -10.526 1.00 89.94 99 GLU A O 1
ATOM 823 N N . TYR A 1 100 ? -3.581 6.228 -10.555 1.00 92.44 100 TYR A N 1
ATOM 824 C CA . TYR A 1 100 ? -2.436 5.729 -9.786 1.00 92.44 100 TYR A CA 1
ATOM 825 C C . TYR A 1 100 ? -1.301 5.193 -10.669 1.00 92.44 100 TYR A C 1
ATOM 827 O O . TYR A 1 100 ? -0.326 4.623 -10.158 1.00 92.44 100 TYR A O 1
ATOM 835 N N . TYR A 1 101 ? -1.363 5.400 -11.989 1.00 89.75 101 TYR A N 1
ATOM 836 C CA . TYR A 1 101 ? -0.320 4.967 -12.921 1.00 89.75 101 TYR A CA 1
ATOM 837 C C . TYR A 1 101 ? 1.067 5.503 -12.546 1.00 89.75 101 TYR A C 1
ATOM 839 O O . TYR A 1 101 ? 2.054 4.758 -12.526 1.00 89.75 101 TYR A O 1
ATOM 847 N N . ASP A 1 102 ? 1.152 6.783 -12.183 1.00 92.06 102 ASP A N 1
ATOM 848 C CA . ASP A 1 102 ? 2.418 7.415 -11.812 1.00 92.06 102 ASP A CA 1
ATOM 849 C C . ASP A 1 102 ? 3.009 6.796 -10.540 1.00 92.06 102 ASP A C 1
ATOM 851 O O . ASP A 1 102 ? 4.223 6.564 -10.458 1.00 92.06 102 ASP A O 1
ATOM 855 N N . TRP A 1 103 ? 2.162 6.441 -9.571 1.00 95.12 103 TRP A N 1
ATOM 856 C CA . TRP A 1 103 ? 2.568 5.698 -8.379 1.00 95.12 103 TRP A CA 1
ATOM 857 C C . TRP A 1 103 ? 3.065 4.293 -8.724 1.00 95.12 103 TRP A C 1
ATOM 859 O O . TRP A 1 103 ? 4.135 3.885 -8.250 1.00 95.12 103 TRP A O 1
ATOM 869 N N . SER A 1 104 ? 2.360 3.586 -9.613 1.00 93.81 104 SER A N 1
ATOM 870 C CA . SER A 1 104 ? 2.790 2.285 -10.128 1.00 93.81 104 SER A CA 1
ATOM 871 C C . SER A 1 104 ? 4.188 2.370 -10.752 1.00 93.81 104 SER A C 1
ATOM 873 O O . SER A 1 104 ? 5.115 1.660 -10.337 1.00 93.81 104 SER A O 1
ATOM 875 N N . MET A 1 105 ? 4.392 3.323 -11.665 1.00 92.94 105 MET A N 1
ATOM 876 C CA . MET A 1 105 ? 5.664 3.528 -12.358 1.00 92.94 105 MET A CA 1
ATOM 877 C C . MET A 1 105 ? 6.791 3.967 -11.422 1.00 92.94 105 MET A C 1
ATOM 879 O O . MET A 1 105 ? 7.934 3.512 -11.565 1.00 92.94 105 MET A O 1
ATOM 883 N N . LYS A 1 106 ? 6.495 4.814 -10.430 1.00 93.94 106 LYS A N 1
ATOM 884 C CA . LYS A 1 106 ? 7.453 5.255 -9.407 1.00 93.94 106 LYS A CA 1
ATOM 885 C C . LYS A 1 106 ? 7.979 4.067 -8.601 1.00 93.94 106 LYS A C 1
ATOM 887 O O . LYS A 1 106 ? 9.200 3.912 -8.465 1.00 93.94 106 LYS A O 1
ATOM 892 N N . CYS A 1 107 ? 7.089 3.199 -8.125 1.00 93.62 107 CYS A N 1
ATOM 893 C CA . CYS A 1 107 ? 7.445 1.974 -7.411 1.00 93.62 107 CYS A CA 1
ATOM 894 C C . CYS A 1 107 ? 8.252 1.009 -8.287 1.00 93.62 107 CYS A C 1
ATOM 896 O O . CYS A 1 107 ? 9.338 0.566 -7.894 1.00 93.62 107 CYS A O 1
ATOM 898 N N . LEU A 1 108 ? 7.774 0.753 -9.505 1.00 91.50 108 LEU A N 1
ATOM 899 C CA . LEU A 1 108 ? 8.384 -0.192 -10.432 1.00 91.50 108 LEU A CA 1
ATOM 900 C C . LEU A 1 108 ? 9.802 0.227 -10.845 1.00 91.50 108 LEU A C 1
ATOM 902 O O . LEU A 1 108 ? 10.726 -0.590 -10.831 1.00 91.50 108 LEU A O 1
ATOM 906 N N . ARG A 1 109 ? 10.017 1.523 -11.112 1.00 91.25 109 ARG A N 1
ATOM 907 C CA . ARG A 1 109 ? 11.342 2.092 -11.400 1.00 91.25 109 ARG A CA 1
ATOM 908 C C . ARG A 1 109 ? 12.340 1.811 -10.277 1.00 91.25 109 ARG A C 1
ATOM 910 O O . ARG A 1 109 ? 13.487 1.443 -10.544 1.00 91.25 109 ARG A O 1
ATOM 917 N N . ARG A 1 110 ? 11.931 2.004 -9.019 1.00 90.94 110 ARG A N 1
ATOM 918 C CA . ARG A 1 110 ? 12.808 1.810 -7.853 1.00 90.94 110 ARG A CA 1
ATOM 919 C C . ARG A 1 110 ? 13.068 0.328 -7.581 1.00 90.94 110 ARG A C 1
ATOM 921 O O . ARG A 1 110 ? 14.207 -0.027 -7.270 1.00 90.94 110 ARG A O 1
ATOM 928 N N . ALA A 1 111 ? 12.067 -0.532 -7.763 1.00 88.56 111 ALA A N 1
ATOM 929 C CA . ALA A 1 111 ? 12.235 -1.984 -7.707 1.00 88.56 111 ALA A CA 1
ATOM 930 C C . ALA A 1 111 ? 13.224 -2.483 -8.781 1.00 88.56 111 ALA A C 1
ATOM 932 O O . ALA A 1 111 ? 14.151 -3.236 -8.474 1.00 88.56 111 ALA A O 1
ATOM 933 N N . ALA A 1 112 ? 13.095 -1.996 -10.021 1.00 84.06 112 ALA A N 1
ATOM 934 C CA . ALA A 1 112 ? 13.985 -2.329 -11.134 1.00 84.06 112 ALA A CA 1
ATOM 935 C C . ALA A 1 112 ? 15.438 -1.889 -10.889 1.00 84.06 112 ALA A C 1
ATOM 937 O O . ALA A 1 112 ? 16.371 -2.640 -11.179 1.00 84.06 112 ALA A O 1
ATOM 938 N N . TRP A 1 113 ? 15.650 -0.694 -10.323 1.00 82.12 113 TRP A N 1
ATOM 939 C CA . TRP A 1 113 ? 16.991 -0.198 -9.986 1.00 82.12 113 TRP A CA 1
ATOM 940 C C . TRP A 1 113 ? 17.695 -1.068 -8.934 1.00 82.12 113 TRP A C 1
ATOM 942 O O . TRP A 1 113 ? 18.905 -1.268 -8.999 1.00 82.12 113 TRP A O 1
ATOM 952 N N . ARG A 1 114 ? 16.930 -1.666 -8.012 1.00 76.81 114 ARG A N 1
ATOM 953 C CA . ARG A 1 114 ? 17.421 -2.644 -7.026 1.00 76.81 114 ARG A CA 1
ATOM 954 C C . ARG A 1 114 ? 17.598 -4.057 -7.603 1.00 76.81 114 ARG A C 1
ATOM 956 O O . ARG A 1 114 ? 1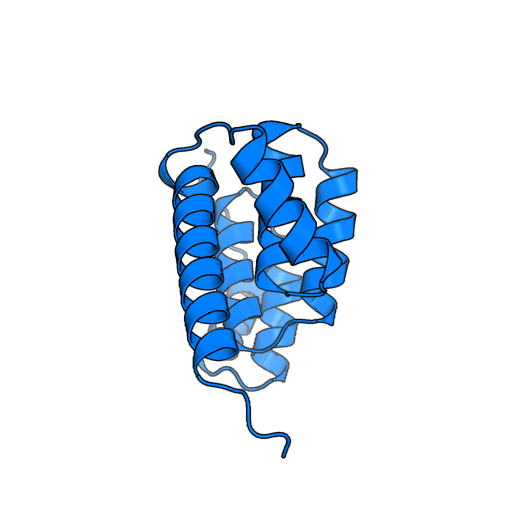7.736 -5.005 -6.841 1.00 76.81 114 ARG A O 1
ATOM 963 N N . GLN A 1 115 ? 17.631 -4.180 -8.932 1.00 74.25 115 GLN A N 1
ATOM 964 C CA . GLN A 1 115 ? 17.856 -5.417 -9.683 1.00 74.25 115 GLN A CA 1
ATOM 965 C C . GLN A 1 115 ? 16.780 -6.493 -9.492 1.00 74.25 115 GLN A C 1
ATOM 967 O O . GLN A 1 115 ? 17.053 -7.666 -9.723 1.00 74.25 115 GLN A O 1
ATOM 972 N N . HIS A 1 116 ? 15.545 -6.120 -9.134 1.00 75.94 116 HIS A N 1
ATOM 973 C CA . HIS A 1 116 ? 14.443 -7.082 -9.138 1.00 75.94 116 HIS A CA 1
ATOM 974 C C . HIS A 1 116 ? 14.169 -7.536 -10.591 1.00 75.94 116 HIS A C 1
ATOM 976 O O . HIS A 1 116 ? 13.745 -6.703 -11.404 1.00 75.94 116 HIS A O 1
ATOM 982 N N . PRO A 1 117 ? 14.409 -8.815 -10.961 1.00 76.94 117 PRO A N 1
ATOM 983 C CA . PRO A 1 117 ? 14.474 -9.233 -12.368 1.00 76.94 117 PRO A CA 1
ATOM 984 C C . PRO A 1 117 ? 13.177 -8.966 -13.135 1.00 76.94 117 PRO A C 1
ATOM 986 O O . PRO A 1 117 ? 13.198 -8.397 -14.22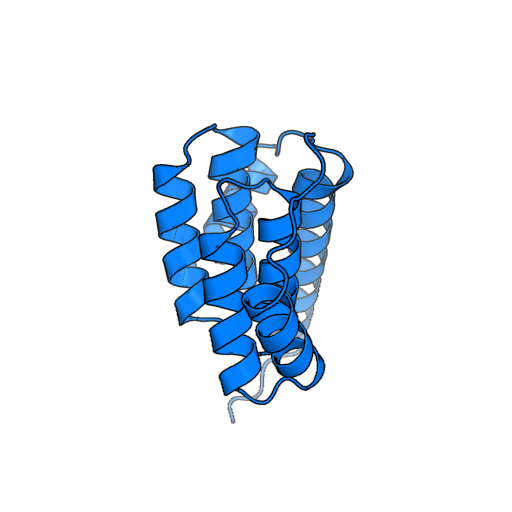6 1.00 76.94 117 PRO A O 1
ATOM 989 N N . ILE A 1 118 ? 12.042 -9.289 -12.510 1.00 81.06 118 ILE A N 1
ATOM 990 C CA . ILE A 1 118 ? 10.704 -9.081 -13.078 1.00 81.06 118 ILE A CA 1
ATOM 991 C C . ILE A 1 118 ? 10.393 -7.586 -13.205 1.00 81.06 118 ILE A C 1
ATOM 993 O O . ILE A 1 118 ? 9.863 -7.144 -14.221 1.00 81.06 118 ILE A O 1
ATOM 997 N N . ALA A 1 119 ? 10.794 -6.779 -12.218 1.00 81.00 119 ALA A N 1
ATOM 998 C CA . ALA A 1 119 ? 10.481 -5.353 -12.217 1.00 81.00 119 ALA A CA 1
ATOM 999 C C . ALA A 1 119 ? 11.218 -4.623 -13.344 1.00 81.00 119 ALA A C 1
ATOM 1001 O O . ALA A 1 119 ? 10.683 -3.692 -13.933 1.00 81.00 119 ALA A O 1
ATOM 1002 N N . LYS A 1 120 ? 12.441 -5.058 -13.677 1.00 82.75 120 LYS A N 1
ATOM 1003 C CA . LYS A 1 120 ? 13.217 -4.489 -14.784 1.00 82.75 120 LYS A CA 1
ATOM 1004 C C . LYS A 1 120 ? 12.558 -4.740 -16.140 1.00 82.75 120 LYS A C 1
ATOM 1006 O O . LYS A 1 120 ? 12.515 -3.822 -16.955 1.00 82.75 120 LYS A O 1
ATOM 1011 N N . ALA A 1 121 ? 12.058 -5.955 -16.367 1.00 83.12 121 ALA A N 1
ATOM 1012 C CA . ALA A 1 121 ? 11.334 -6.296 -17.588 1.00 83.12 121 ALA A CA 1
ATOM 1013 C C . ALA A 1 121 ? 10.027 -5.496 -17.689 1.00 83.12 121 ALA A C 1
ATOM 1015 O O . ALA A 1 121 ? 9.817 -4.799 -18.677 1.00 83.12 121 ALA A O 1
ATOM 1016 N N . MET A 1 122 ? 9.218 -5.501 -16.625 1.00 81.44 122 MET A N 1
ATOM 1017 C CA . MET A 1 122 ? 7.951 -4.764 -16.583 1.00 81.44 122 MET A CA 1
ATOM 1018 C C . MET A 1 122 ? 8.142 -3.250 -16.734 1.00 81.44 122 MET A C 1
ATOM 1020 O O . MET A 1 122 ? 7.388 -2.612 -17.454 1.00 81.44 122 MET A O 1
ATOM 1024 N N . TYR A 1 123 ? 9.166 -2.660 -16.107 1.00 84.94 123 TYR A N 1
ATOM 1025 C CA . TYR A 1 123 ? 9.432 -1.223 -16.229 1.00 84.94 123 TYR A CA 1
ATOM 1026 C C . TYR A 1 123 ? 9.784 -0.813 -17.659 1.00 84.94 123 TYR A C 1
ATOM 1028 O O . TYR A 1 123 ? 9.454 0.292 -18.084 1.00 84.94 123 TYR A O 1
ATOM 1036 N N . LYS A 1 124 ? 10.498 -1.679 -18.387 1.00 84.62 124 LYS A N 1
ATOM 1037 C CA . LYS A 1 124 ? 10.795 -1.452 -19.801 1.00 84.62 124 LYS A CA 1
ATOM 1038 C C . LYS A 1 124 ? 9.512 -1.541 -20.627 1.00 84.62 124 LYS A C 1
ATOM 1040 O O . LYS A 1 124 ? 9.241 -0.623 -21.389 1.00 84.62 124 LYS A O 1
ATOM 1045 N N . GLU A 1 125 ? 8.722 -2.589 -20.407 1.00 82.88 125 GLU A N 1
ATOM 1046 C CA . GLU A 1 125 ? 7.455 -2.808 -21.110 1.00 82.88 125 GLU A CA 1
ATOM 1047 C C . GLU A 1 125 ? 6.490 -1.635 -20.915 1.00 82.88 125 GLU A C 1
ATOM 1049 O O . GLU A 1 125 ? 6.070 -1.031 -21.889 1.00 82.88 125 GLU A O 1
ATOM 1054 N N . MET A 1 126 ? 6.226 -1.219 -19.673 1.00 81.44 126 MET A N 1
ATOM 1055 C CA . MET A 1 126 ? 5.280 -0.134 -19.369 1.00 81.44 126 MET A CA 1
ATOM 1056 C C . MET A 1 126 ? 5.700 1.236 -19.916 1.00 81.44 126 MET A C 1
ATOM 1058 O O . MET A 1 126 ? 4.872 2.127 -20.069 1.00 81.44 126 MET A O 1
ATOM 1062 N N . LYS A 1 127 ? 6.988 1.435 -20.218 1.00 82.00 127 LYS A N 1
ATOM 1063 C CA . LYS A 1 127 ? 7.453 2.650 -20.901 1.00 82.00 127 LYS A CA 1
ATOM 1064 C C . LYS A 1 127 ? 7.135 2.656 -22.387 1.00 82.00 127 LYS A C 1
ATOM 1066 O O . LYS A 1 127 ? 6.915 3.724 -22.946 1.00 82.00 127 LYS A O 1
ATOM 1071 N N . GLU A 1 128 ? 7.225 1.491 -23.016 1.00 83.12 128 GLU A N 1
ATOM 1072 C CA . GLU A 1 128 ? 7.024 1.312 -24.454 1.00 83.12 128 GLU A CA 1
ATOM 1073 C C . GLU A 1 128 ? 5.529 1.145 -24.758 1.00 83.12 128 GLU A C 1
ATOM 1075 O O . GLU A 1 128 ? 5.016 1.749 -25.697 1.00 83.12 128 GLU A O 1
ATOM 1080 N N . ASN A 1 129 ? 4.827 0.415 -23.893 1.00 78.69 129 ASN A N 1
ATOM 1081 C CA . ASN A 1 129 ? 3.404 0.125 -23.944 1.00 78.69 129 ASN A CA 1
ATOM 1082 C C . ASN A 1 129 ? 2.775 0.460 -22.580 1.00 78.69 129 ASN A C 1
ATOM 1084 O O . ASN A 1 129 ? 2.645 -0.429 -21.731 1.00 78.69 129 ASN A O 1
ATOM 1088 N N . PRO A 1 130 ? 2.393 1.727 -22.329 1.00 71.88 130 PRO A N 1
ATOM 1089 C CA . PRO A 1 130 ? 1.635 2.073 -21.135 1.00 71.88 130 PRO A CA 1
ATOM 1090 C C . PRO A 1 130 ? 0.373 1.215 -21.085 1.00 71.88 130 PRO A C 1
ATOM 1092 O O . PRO A 1 130 ? -0.405 1.195 -22.044 1.00 71.88 130 PRO A O 1
ATOM 1095 N N . PHE A 1 131 ? 0.183 0.475 -19.994 1.00 65.12 131 PHE A N 1
ATOM 1096 C CA . PHE A 1 131 ? -1.064 -0.248 -19.799 1.00 65.12 131 PHE A CA 1
ATOM 1097 C C . PHE A 1 131 ? -2.193 0.782 -19.736 1.00 65.12 131 PHE A C 1
ATOM 1099 O O . PHE A 1 131 ? -2.162 1.678 -18.900 1.00 65.12 131 PHE A O 1
ATOM 1106 N N . LYS A 1 132 ? -3.167 0.664 -20.641 1.00 54.72 132 LYS A N 1
ATOM 1107 C CA . LYS A 1 132 ? -4.501 1.207 -20.398 1.00 54.72 132 LYS A CA 1
ATOM 1108 C C . LYS A 1 132 ? -5.177 0.203 -19.486 1.00 54.72 132 LYS A C 1
ATOM 1110 O O . LYS A 1 132 ? -5.437 -0.919 -19.936 1.00 54.72 132 LYS A O 1
ATOM 1115 N N . PHE A 1 133 ? -5.351 0.540 -18.215 1.00 51.62 133 PHE A N 1
ATOM 1116 C CA . PHE A 1 133 ? -6.078 -0.357 -17.334 1.00 51.62 133 PHE A CA 1
ATOM 1117 C C . PHE A 1 133 ? -7.546 -0.338 -17.772 1.00 51.62 133 PHE A C 1
ATOM 1119 O O . PHE A 1 133 ? -8.049 0.712 -18.173 1.00 51.62 133 PHE A O 1
ATOM 1126 N N . PRO A 1 134 ? -8.212 -1.503 -17.856 1.00 38.53 134 PRO A N 1
ATOM 1127 C CA . PRO A 1 134 ? -9.623 -1.528 -18.213 1.00 38.53 134 PRO A CA 1
ATOM 1128 C C . PRO A 1 134 ? -10.390 -0.631 -17.237 1.00 38.53 134 PRO A C 1
ATOM 1130 O O . PRO A 1 134 ? -10.143 -0.701 -16.034 1.00 38.53 134 PRO A O 1
ATOM 1133 N N . GLU A 1 135 ? -11.277 0.216 -17.765 1.00 38.19 135 GLU A N 1
ATOM 1134 C CA . GLU A 1 135 ? -12.191 1.022 -16.950 1.00 38.19 135 GLU A CA 1
ATOM 1135 C C . GLU A 1 135 ? -12.914 0.086 -15.960 1.00 38.19 135 GLU A C 1
ATOM 1137 O O . GLU A 1 135 ? -13.408 -0.972 -16.369 1.00 38.19 135 GLU A O 1
ATOM 1142 N N . ALA A 1 136 ? -12.871 0.438 -14.670 1.00 42.12 136 ALA A N 1
ATOM 1143 C CA . ALA A 1 136 ? -13.439 -0.342 -13.567 1.00 42.12 136 ALA A CA 1
ATOM 1144 C C . ALA A 1 136 ? -14.967 -0.481 -13.655 1.00 42.12 136 ALA A C 1
ATOM 1146 O O . ALA A 1 136 ? -15.635 0.491 -14.079 1.00 42.12 136 ALA A O 1
#

Radius of gyration: 15.7 Å; chains: 1; bounding box: 38×29×46 Å

Sequence (136 aa):
MKNIKNKDLERSFKDLQECWRIEAKLLKTNEQLTIEESDFIKAEANSGSPLGEFLYGLYYLLNLQDEKTAEEWWSKFFYHSNGEALWKASGIFAFLGDEYYDWSMKCLRRAAWRQHPIAKAMYKEMKENPFKFPEA

Secondary structure (DSSP, 8-state):
-----HHHHHHHHHHHHHHHHHHHIIIII-PPPPHHHHHHHHHHHHTT-HHHHHHHHHHHHHTT--HHHHHHHHHHHHHH--HHHHHHHHHHHHHH-GGGHHHHHHHHHHHHHTT-HHHHHHHHHHHHS---PPP-

pLDDT: mean 87.65, std 13.3, range [38.19, 98.44]